Protein AF-A0A9E4YGQ4-F1 (afdb_monomer_lite)

Sequence (41 aa):
AREESRGAHYRDDFPEPREDWRRHLVFRRGHAGAPSFAYSP

Radius of gyration: 12.33 Å; chains: 1; bounding box: 31×17×27 Å

pLDDT: mean 93.24, std 4.04, ra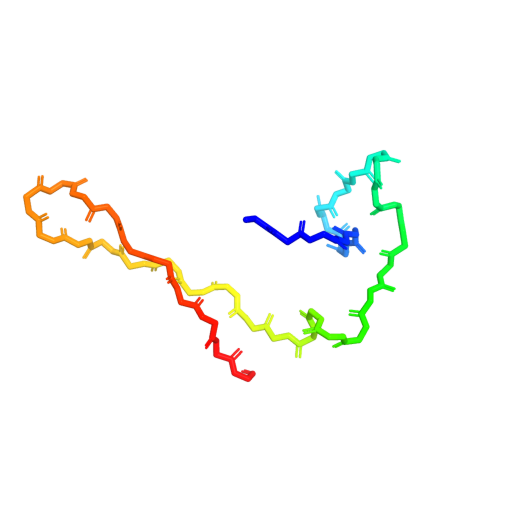nge [76.5, 97.75]

Structure (mmCIF, N/CA/C/O backbone):
data_AF-A0A9E4YGQ4-F1
#
_entry.id   AF-A0A9E4YGQ4-F1
#
loop_
_atom_site.group_PDB
_atom_site.id
_atom_site.type_symbol
_atom_site.label_atom_id
_atom_site.label_alt_id
_atom_site.label_comp_id
_atom_site.label_asym_id
_atom_site.label_entity_id
_atom_site.label_seq_id
_atom_site.pdbx_PDB_ins_code
_atom_site.Cartn_x
_atom_site.Cartn_y
_atom_site.Cartn_z
_atom_site.occupancy
_atom_site.B_iso_or_equiv
_atom_site.auth_seq_id
_atom_site.auth_comp_id
_atom_site.auth_asym_id
_atom_site.auth_atom_id
_atom_site.pdbx_PDB_model_num
ATOM 1 N N . ALA A 1 1 ? 0.304 -5.043 -3.464 1.00 76.50 1 ALA A N 1
ATOM 2 C CA . ALA A 1 1 ? 0.040 -3.761 -2.766 1.00 76.50 1 ALA A CA 1
ATOM 3 C C . ALA A 1 1 ? -0.682 -4.058 -1.446 1.00 76.50 1 ALA A C 1
ATOM 5 O O . ALA A 1 1 ? -1.216 -5.153 -1.338 1.00 76.50 1 ALA A O 1
ATOM 6 N N . ARG A 1 2 ? -0.646 -3.169 -0.436 1.00 91.69 2 ARG A N 1
ATOM 7 C CA . ARG A 1 2 ? -1.300 -3.398 0.878 1.00 91.69 2 ARG A CA 1
ATOM 8 C C . ARG A 1 2 ? -2.820 -3.307 0.744 1.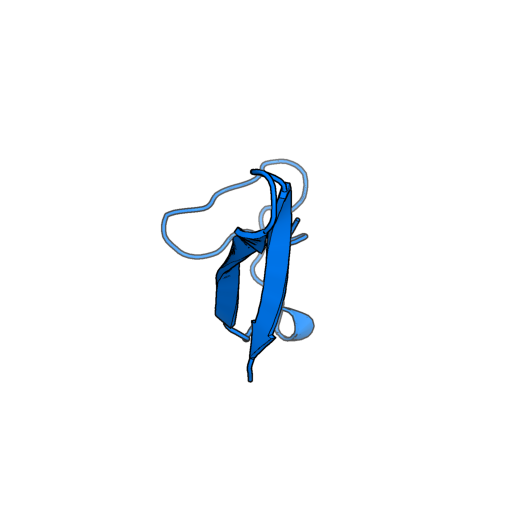00 91.69 2 ARG A C 1
ATOM 10 O O . ARG A 1 2 ? -3.292 -2.398 0.074 1.00 91.69 2 ARG A O 1
ATOM 17 N N . GLU A 1 3 ? -3.556 -4.189 1.404 1.00 96.06 3 GLU A N 1
ATOM 18 C CA . GLU A 1 3 ? -5.028 -4.201 1.462 1.00 96.06 3 GLU A CA 1
ATOM 19 C C . GLU A 1 3 ? -5.513 -3.614 2.796 1.00 96.06 3 GLU A C 1
ATOM 21 O O . GLU A 1 3 ? -6.105 -4.309 3.618 1.00 96.06 3 GLU A O 1
ATOM 26 N N . GLU A 1 4 ? -5.144 -2.361 3.057 1.00 97.25 4 GLU A N 1
ATOM 27 C CA . GLU A 1 4 ? -5.594 -1.568 4.207 1.00 97.25 4 GLU A CA 1
ATOM 28 C C . GLU A 1 4 ? -5.428 -0.074 3.903 1.00 97.25 4 GLU A C 1
ATOM 30 O O . GLU A 1 4 ? -4.688 0.302 2.982 1.00 97.25 4 GLU A O 1
ATOM 35 N N . SER A 1 5 ? -6.004 0.757 4.766 1.00 97.75 5 SER A N 1
ATOM 36 C CA . SER A 1 5 ? -5.695 2.182 4.861 1.00 97.75 5 SER A CA 1
ATOM 37 C C . SER A 1 5 ? -4.945 2.481 6.154 1.00 97.75 5 SER A C 1
ATOM 39 O O . SER A 1 5 ? -5.322 2.029 7.236 1.00 97.75 5 SER A O 1
ATOM 41 N N . ARG A 1 6 ? -3.853 3.250 6.064 1.00 96.12 6 ARG A N 1
ATOM 42 C CA . ARG A 1 6 ? -3.036 3.628 7.227 1.00 96.12 6 ARG A CA 1
ATOM 43 C C . ARG A 1 6 ? -2.275 4.928 6.986 1.00 96.12 6 ARG A C 1
ATOM 45 O O . ARG A 1 6 ? -1.466 5.029 6.062 1.00 96.12 6 ARG A O 1
ATOM 52 N N . GLY A 1 7 ? -2.465 5.901 7.878 1.00 94.62 7 GLY A N 1
ATOM 53 C CA . GLY A 1 7 ? -1.791 7.199 7.798 1.00 94.62 7 GLY A CA 1
ATOM 54 C C . GLY A 1 7 ? -2.165 7.944 6.515 1.00 94.62 7 GLY A C 1
ATOM 55 O O . GLY A 1 7 ? -3.341 8.133 6.236 1.00 94.62 7 GLY A O 1
ATOM 56 N N . ALA A 1 8 ? -1.167 8.342 5.725 1.00 95.38 8 ALA A N 1
ATOM 57 C CA . ALA A 1 8 ? -1.371 9.073 4.471 1.00 95.38 8 ALA A CA 1
ATOM 58 C C . ALA A 1 8 ? -1.825 8.195 3.283 1.00 95.38 8 ALA A C 1
ATOM 60 O O . ALA A 1 8 ? -2.122 8.722 2.215 1.00 95.38 8 ALA A O 1
ATOM 61 N N . HIS A 1 9 ? -1.853 6.866 3.434 1.00 94.94 9 HIS A N 1
ATOM 62 C CA . HIS A 1 9 ? -2.308 5.951 2.389 1.00 94.94 9 HIS A CA 1
ATOM 63 C C . HIS A 1 9 ? -3.747 5.512 2.677 1.00 94.94 9 HIS A C 1
ATOM 65 O O . HIS A 1 9 ? -3.959 4.623 3.501 1.00 94.94 9 HIS A O 1
ATOM 71 N N . TYR A 1 10 ? -4.715 6.153 2.017 1.00 95.69 10 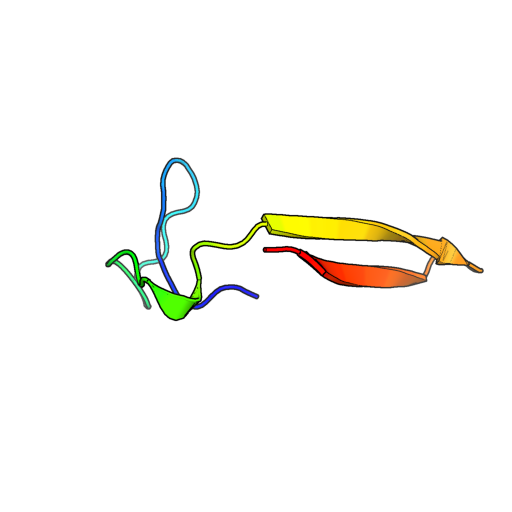TYR A N 1
ATOM 72 C CA . TYR A 1 10 ? -6.139 5.812 2.090 1.00 95.69 10 TYR A CA 1
ATOM 73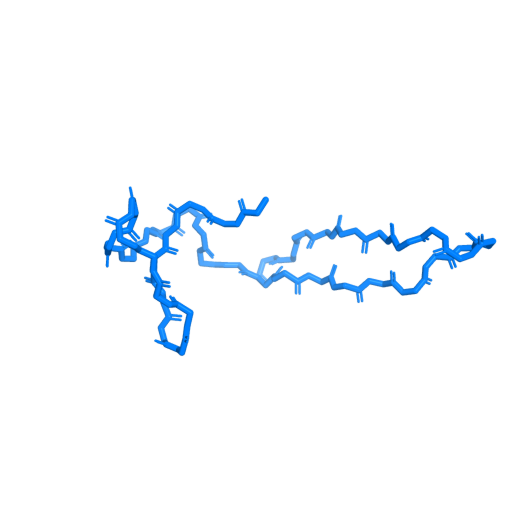 C C . TYR A 1 10 ? -6.600 5.091 0.819 1.00 95.69 10 TYR A C 1
ATOM 75 O O . TYR A 1 10 ? -6.178 5.437 -0.288 1.00 95.69 10 TYR A O 1
ATOM 83 N N . ARG A 1 11 ? -7.478 4.106 0.994 1.00 96.69 11 ARG A N 1
ATOM 84 C CA . ARG A 1 11 ? -8.086 3.277 -0.043 1.00 96.69 11 ARG A CA 1
ATOM 85 C C . ARG A 1 11 ? -9.562 3.061 0.275 1.00 96.69 11 ARG A C 1
ATOM 87 O O . ARG A 1 11 ? -9.884 2.564 1.346 1.00 96.69 11 ARG A O 1
ATOM 94 N N . ASP A 1 12 ? -10.434 3.380 -0.675 1.00 97.12 12 ASP A N 1
ATOM 95 C CA . ASP A 1 12 ? -11.887 3.219 -0.523 1.00 97.12 12 ASP A CA 1
ATOM 96 C C . ASP A 1 12 ? -12.317 1.743 -0.438 1.00 97.12 12 ASP A C 1
ATOM 98 O O . ASP A 1 12 ? -13.239 1.400 0.292 1.00 97.12 12 ASP A O 1
ATOM 102 N N . ASP A 1 13 ? -11.590 0.852 -1.119 1.00 97.12 13 ASP A N 1
ATOM 103 C CA . ASP A 1 13 ? -11.847 -0.590 -1.120 1.00 97.12 13 ASP A CA 1
ATOM 104 C C . ASP A 1 13 ? -11.291 -1.327 0.113 1.00 97.12 13 ASP A C 1
ATOM 106 O O . ASP A 1 13 ? -11.656 -2.476 0.355 1.00 97.12 13 ASP A O 1
ATOM 110 N N . PHE A 1 14 ? -10.436 -0.669 0.906 1.00 96.62 14 PHE A N 1
ATOM 111 C CA . PHE A 1 14 ? -9.920 -1.166 2.188 1.00 96.62 14 PHE A CA 1
ATOM 112 C C . PHE A 1 14 ? -9.760 -0.002 3.185 1.00 96.62 14 PHE A C 1
ATOM 114 O O . PHE A 1 14 ? -8.625 0.399 3.479 1.00 96.62 14 PHE A O 1
ATOM 121 N N . PRO A 1 15 ? -10.863 0.590 3.676 1.00 96.88 15 PRO A N 1
ATOM 122 C CA . PRO A 1 15 ? -10.820 1.843 4.429 1.00 96.88 15 PRO A CA 1
ATOM 123 C C . PRO A 1 15 ? -10.262 1.686 5.850 1.00 96.88 15 PRO A C 1
ATOM 125 O O . PRO A 1 15 ? -9.801 2.665 6.441 1.00 96.88 15 PRO A O 1
ATOM 128 N N . GLU A 1 16 ? -10.247 0.473 6.405 1.00 97.38 16 GLU A N 1
ATOM 129 C CA . GLU A 1 16 ? -9.751 0.203 7.753 1.00 97.38 16 GLU A CA 1
ATOM 130 C C . GLU A 1 16 ? -8.272 -0.234 7.789 1.00 97.38 16 GLU A C 1
ATOM 132 O O . GLU A 1 16 ? -7.779 -0.916 6.880 1.00 97.38 16 GLU A O 1
ATOM 137 N N . PRO A 1 17 ? -7.538 0.100 8.869 1.00 96.44 17 PRO A N 1
ATOM 138 C CA . PRO A 1 17 ? -6.234 -0.493 9.148 1.00 96.44 17 PRO A CA 1
ATOM 139 C C . PRO A 1 17 ? -6.370 -1.967 9.562 1.00 96.44 17 PRO A C 1
ATOM 141 O O . PRO A 1 17 ? -7.279 -2.331 10.305 1.00 96.44 17 PRO A O 1
ATOM 144 N N . ARG A 1 18 ? -5.408 -2.814 9.172 1.00 95.50 18 ARG A N 1
ATOM 145 C CA . ARG A 1 18 ? -5.357 -4.243 9.542 1.00 95.50 18 ARG A CA 1
ATOM 146 C C . ARG A 1 18 ? -4.028 -4.605 10.200 1.00 95.50 18 ARG A C 1
ATOM 148 O O . ARG A 1 18 ? -2.967 -4.134 9.789 1.00 95.50 18 ARG A O 1
ATOM 155 N N . GLU A 1 19 ? -4.070 -5.461 11.217 1.00 95.12 19 GLU A N 1
ATOM 156 C CA . GLU A 1 19 ? -2.870 -5.843 11.977 1.00 95.12 19 GLU A CA 1
ATOM 157 C C . GLU A 1 19 ? -1.870 -6.669 11.159 1.00 95.12 19 GLU A C 1
ATOM 159 O O . GLU A 1 19 ? -0.669 -6.439 11.283 1.00 95.12 19 GLU A O 1
ATOM 164 N N . ASP A 1 20 ? -2.339 -7.518 10.237 1.00 94.12 20 ASP A N 1
ATOM 165 C CA . ASP A 1 20 ? -1.488 -8.311 9.326 1.00 94.12 20 ASP A CA 1
ATOM 166 C C . ASP A 1 20 ? -0.545 -7.444 8.472 1.00 94.12 20 ASP A C 1
ATOM 168 O O . ASP A 1 20 ? 0.498 -7.888 7.977 1.00 94.12 20 ASP A O 1
ATOM 172 N N . TRP A 1 21 ? -0.922 -6.178 8.282 1.00 94.44 21 TRP A N 1
ATOM 173 C CA . TRP A 1 21 ? -0.154 -5.199 7.536 1.00 94.44 21 TRP A CA 1
ATOM 174 C C . TRP A 1 21 ? 0.755 -4.343 8.418 1.00 94.44 21 TRP A C 1
ATOM 176 O O . TRP A 1 21 ? 1.475 -3.510 7.873 1.00 94.44 21 TRP A O 1
ATOM 186 N N . ARG A 1 22 ? 0.823 -4.540 9.740 1.00 94.06 22 ARG A N 1
ATOM 187 C CA . ARG A 1 22 ? 1.695 -3.781 10.659 1.00 94.06 22 ARG A CA 1
ATOM 188 C C . ARG A 1 22 ? 3.172 -4.193 10.531 1.00 94.06 22 ARG A C 1
ATOM 190 O O . ARG A 1 22 ? 3.776 -4.717 11.452 1.00 94.06 22 ARG A O 1
ATOM 197 N N . ARG A 1 23 ? 3.707 -3.954 9.337 1.00 93.75 23 ARG A N 1
ATOM 198 C CA . ARG A 1 23 ? 5.028 -4.304 8.818 1.00 93.75 23 ARG A CA 1
ATOM 199 C C . ARG A 1 23 ? 5.435 -3.275 7.760 1.00 93.75 23 ARG A C 1
ATOM 201 O O . ARG A 1 23 ? 4.571 -2.625 7.154 1.00 93.75 23 ARG A O 1
ATOM 208 N N . HIS A 1 24 ? 6.721 -3.114 7.493 1.00 94.19 24 HIS A N 1
ATOM 209 C CA . HIS A 1 24 ? 7.233 -2.119 6.549 1.00 94.19 24 HIS A CA 1
ATOM 210 C C . HIS A 1 24 ? 7.256 -2.649 5.109 1.00 94.19 24 HIS A C 1
ATOM 212 O O . HIS A 1 24 ? 7.723 -3.760 4.864 1.00 94.19 24 HIS A O 1
ATOM 218 N N . LEU A 1 25 ? 6.790 -1.850 4.138 1.00 92.88 25 LEU A N 1
ATOM 219 C CA . LEU A 1 25 ? 7.019 -2.117 2.712 1.00 92.88 25 LEU A CA 1
ATOM 220 C C . LEU A 1 25 ? 8.415 -1.608 2.341 1.00 92.88 25 LEU A C 1
ATOM 222 O O . LEU A 1 25 ? 8.664 -0.405 2.359 1.00 92.88 25 LEU A O 1
ATOM 226 N N . VAL A 1 26 ? 9.312 -2.518 1.984 1.00 94.56 26 VAL A N 1
ATOM 227 C CA . VAL A 1 26 ? 10.675 -2.195 1.564 1.00 94.56 26 VAL A CA 1
ATOM 228 C C . VAL A 1 26 ? 10.724 -2.190 0.043 1.00 94.56 26 VAL A C 1
ATOM 230 O O . VAL A 1 26 ? 10.606 -3.236 -0.595 1.00 94.56 26 VAL A O 1
ATOM 233 N N . PHE A 1 27 ? 10.916 -1.006 -0.532 1.00 92.69 27 PHE A N 1
ATOM 234 C CA . PHE A 1 27 ? 11.211 -0.839 -1.949 1.00 92.69 27 PHE A CA 1
ATOM 235 C C . PHE A 1 27 ? 12.719 -0.895 -2.168 1.00 92.69 27 PHE A C 1
ATOM 237 O O . PHE A 1 27 ? 13.476 -0.168 -1.522 1.00 92.69 27 PHE A O 1
ATOM 244 N N . ARG A 1 28 ? 13.162 -1.743 -3.094 1.00 92.88 28 ARG A N 1
ATOM 245 C CA . ARG A 1 28 ? 14.563 -1.813 -3.504 1.00 92.88 28 ARG A CA 1
ATOM 246 C C . ARG A 1 28 ? 14.666 -1.547 -4.993 1.00 92.88 28 ARG A C 1
ATOM 248 O O . ARG A 1 28 ? 13.908 -2.082 -5.802 1.00 92.88 28 ARG A O 1
ATOM 255 N N . ARG A 1 29 ? 15.673 -0.758 -5.359 1.00 92.94 29 ARG A N 1
ATOM 256 C CA . ARG A 1 29 ? 16.117 -0.652 -6.744 1.00 92.94 29 ARG A CA 1
ATOM 257 C C . ARG A 1 29 ? 16.752 -1.988 -7.129 1.00 92.94 29 ARG A C 1
ATOM 259 O O . ARG A 1 29 ? 17.809 -2.326 -6.606 1.00 92.94 29 ARG A O 1
ATOM 266 N N . GLY A 1 30 ? 16.095 -2.755 -7.991 1.00 88.50 30 GLY A N 1
ATOM 267 C CA . GLY A 1 30 ? 16.668 -3.994 -8.506 1.00 88.50 30 GLY A CA 1
ATOM 268 C C . GLY A 1 30 ? 17.541 -3.766 -9.740 1.00 88.50 30 GLY A C 1
ATOM 269 O O . GLY A 1 30 ? 17.723 -2.642 -10.223 1.00 88.50 30 GLY A O 1
ATOM 270 N N . HIS A 1 31 ? 18.135 -4.856 -10.218 1.00 86.12 31 HIS A N 1
ATOM 271 C CA . HIS A 1 31 ? 19.009 -4.851 -11.387 1.00 86.12 31 HIS A CA 1
ATOM 272 C C . HIS A 1 31 ? 18.210 -4.701 -12.688 1.00 86.12 31 HIS A C 1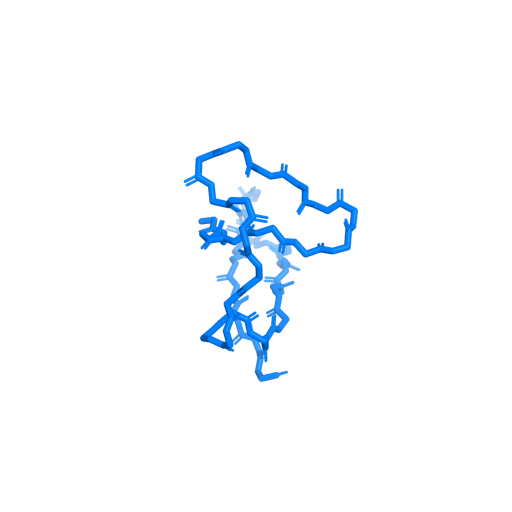
ATOM 274 O O . HIS A 1 31 ? 17.034 -5.049 -12.754 1.00 86.12 31 HIS A O 1
ATOM 280 N N . ALA A 1 32 ? 18.860 -4.156 -13.723 1.00 87.75 32 ALA A N 1
ATOM 281 C CA . ALA A 1 32 ? 18.270 -3.926 -15.047 1.00 87.75 32 ALA A CA 1
ATOM 282 C C . ALA A 1 32 ? 16.958 -3.104 -15.041 1.00 87.75 32 ALA A C 1
ATOM 284 O O . ALA A 1 32 ? 16.136 -3.229 -15.941 1.00 87.75 32 ALA A O 1
ATOM 285 N N . GLY A 1 33 ? 16.759 -2.250 -14.028 1.00 86.38 33 GLY A N 1
ATOM 286 C CA . GLY A 1 33 ? 15.593 -1.366 -13.933 1.00 86.38 33 GLY A CA 1
ATOM 287 C C . GLY A 1 33 ? 14.334 -2.016 -13.353 1.00 86.38 33 GLY A C 1
ATOM 288 O O . GLY A 1 33 ? 13.351 -1.313 -13.139 1.00 86.38 33 GLY A O 1
ATOM 289 N N . ALA A 1 34 ? 14.359 -3.314 -13.035 1.00 91.31 34 ALA A N 1
ATOM 290 C CA . ALA A 1 34 ? 13.237 -3.980 -12.384 1.00 91.31 34 ALA A CA 1
ATOM 291 C C . ALA A 1 34 ? 13.278 -3.728 -10.865 1.00 91.31 34 ALA A C 1
ATOM 293 O O . ALA A 1 34 ? 14.245 -4.131 -10.217 1.00 91.31 34 ALA A O 1
ATOM 294 N N . PRO A 1 35 ? 12.279 -3.067 -10.256 1.00 93.88 35 PRO A N 1
ATOM 295 C CA . PRO A 1 35 ? 12.229 -2.912 -8.807 1.00 93.88 35 PRO A CA 1
ATOM 296 C C . PRO A 1 35 ? 11.871 -4.228 -8.109 1.00 93.88 35 PRO A C 1
ATOM 298 O O . PRO A 1 35 ? 11.206 -5.090 -8.683 1.00 93.88 35 PRO A O 1
ATOM 301 N N . SER A 1 36 ? 12.253 -4.356 -6.839 1.00 92.56 36 SER A N 1
ATOM 302 C CA . SER A 1 36 ? 11.755 -5.422 -5.969 1.00 92.56 36 SER A CA 1
ATOM 303 C C . SER A 1 36 ? 11.083 -4.859 -4.722 1.00 92.56 36 SER A C 1
ATOM 305 O O . SER A 1 36 ? 11.432 -3.788 -4.216 1.00 92.56 36 SER A O 1
ATOM 307 N N . PHE A 1 37 ? 10.086 -5.598 -4.244 1.00 92.38 37 PHE A N 1
ATOM 308 C CA . PHE A 1 37 ? 9.286 -5.253 -3.078 1.00 92.38 37 PHE A CA 1
ATOM 309 C C . PHE A 1 37 ?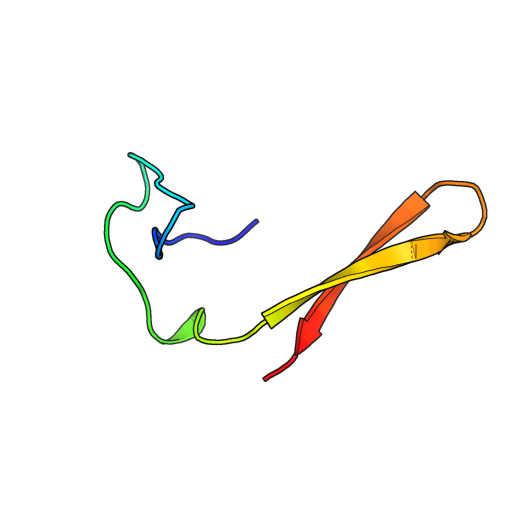 9.394 -6.383 -2.063 1.00 92.38 37 PHE A C 1
ATOM 311 O O . PHE A 1 37 ? 9.256 -7.553 -2.412 1.00 92.38 37 PHE A O 1
ATOM 318 N N . ALA A 1 38 ? 9.634 -6.028 -0.808 1.00 92.50 38 ALA A N 1
ATOM 319 C CA . ALA A 1 38 ? 9.672 -6.966 0.303 1.00 92.50 38 ALA A CA 1
ATOM 320 C C . ALA A 1 38 ? 8.897 -6.404 1.496 1.00 92.50 38 ALA A C 1
ATOM 322 O O . ALA A 1 38 ? 8.613 -5.207 1.558 1.00 92.50 38 ALA A O 1
ATOM 323 N N . TYR A 1 39 ? 8.586 -7.271 2.456 1.00 93.06 39 TYR A N 1
ATOM 324 C CA . TYR A 1 39 ? 8.025 -6.868 3.738 1.00 93.06 39 TYR A CA 1
ATOM 325 C C . TYR A 1 39 ? 9.013 -7.196 4.852 1.00 93.06 39 TYR A C 1
ATOM 327 O O . TYR A 1 39 ? 9.506 -8.318 4.931 1.00 93.06 39 TYR A O 1
ATOM 335 N N . SER A 1 40 ? 9.311 -6.203 5.683 1.00 90.38 40 SER A N 1
ATOM 336 C CA . SER A 1 40 ? 10.061 -6.369 6.931 1.00 90.38 40 SER A CA 1
ATOM 337 C C . SER A 1 40 ? 9.085 -6.266 8.095 1.00 90.38 40 SER A C 1
ATOM 339 O O . SER A 1 40 ? 8.175 -5.444 7.972 1.00 90.38 40 SER A O 1
ATOM 341 N N . PRO A 1 41 ? 9.267 -7.022 9.195 1.00 86.50 41 PRO A N 1
ATOM 342 C CA . PRO A 1 41 ? 8.557 -6.769 10.447 1.00 86.50 41 PRO A CA 1
ATOM 343 C C . PRO A 1 41 ? 8.552 -5.279 10.823 1.00 86.50 41 PRO A C 1
ATOM 345 O O . PRO A 1 41 ? 9.528 -4.559 10.479 1.00 86.50 41 PRO A O 1
#

Foldseek 3Di:
DDQAADDPRADPRHRHDDPVQVWDWDWDQDPPRDIDIDTGD

Secondary structure (DSSP, 8-state):
--SS-BTTB--TTS-S--GGG-SEEEEE--GGG--EEEEE-